Protein AF-A0A1Y3N084-F1 (afdb_monomer_lite)

Sequence (117 aa):
MISYDVHDNQFCVRKKVFGENKVPPIKQTSLLELMLSALADKTMIMLCIAACVSLAIGIYQDTTSDTDEPKVHWVEGCAILVAVLIVVLVGSINDYNKEKRFRKLNEKKEDRMVKVN

Secondary structure (DSSP, 8-state):
--HHHHHHHHHHHHHHHH----PPPPPPPPHHHHHHHHHTSHHHHHHHHHHHHHHHHHHHHHHH--SS----HHHHHHHHHHHHHHHHHHHHHHHHHHHHHHHHHHHHHH-------

pLDDT: mean 79.95, std 10.46, range [41.53, 93.62]

Radius of gyration: 28.49 Å; chains: 1; bounding box: 62×25×83 Å

Structure (mmCIF, N/CA/C/O backbone):
data_AF-A0A1Y3N084-F1
#
_entry.id   AF-A0A1Y3N084-F1
#
loop_
_atom_site.group_PDB
_atom_site.id
_atom_site.type_symbol
_atom_site.label_atom_id
_atom_site.label_alt_id
_atom_site.label_comp_id
_atom_site.label_asym_id
_atom_site.label_entity_id
_atom_site.label_seq_id
_atom_site.pdbx_PDB_ins_code
_atom_site.Cartn_x
_atom_site.Cartn_y
_atom_site.Cartn_z
_atom_site.occupancy
_atom_site.B_iso_or_equiv
_atom_site.auth_seq_id
_atom_site.auth_comp_id
_atom_site.auth_asym_id
_atom_site.auth_atom_id
_atom_site.pdbx_PDB_model_num
ATOM 1 N N . MET A 1 1 ? -44.312 2.506 48.159 1.00 53.66 1 MET A N 1
ATOM 2 C CA . MET A 1 1 ? -44.137 2.644 46.695 1.00 53.66 1 MET A CA 1
ATOM 3 C C . MET A 1 1 ? -43.548 4.000 46.264 1.00 53.66 1 MET A C 1
ATOM 5 O O . MET A 1 1 ? -43.284 4.157 45.087 1.00 53.66 1 MET A O 1
ATOM 9 N N . ILE A 1 2 ? -43.283 4.951 47.179 1.00 56.97 2 ILE A N 1
ATOM 10 C CA . ILE A 1 2 ? -42.843 6.327 46.839 1.00 56.97 2 ILE A CA 1
ATOM 11 C C . ILE A 1 2 ? -41.309 6.521 46.947 1.00 56.97 2 ILE A C 1
ATOM 13 O O . ILE A 1 2 ? -40.751 7.407 46.315 1.00 56.97 2 ILE A O 1
ATOM 17 N N . SER A 1 3 ? -40.587 5.666 47.682 1.00 58.44 3 SER A N 1
ATOM 18 C CA . SER A 1 3 ? -39.142 5.856 47.928 1.00 58.44 3 SER A CA 1
ATOM 19 C C . SER A 1 3 ? -38.201 5.386 46.807 1.00 58.44 3 SER A C 1
ATOM 21 O O . SER A 1 3 ? -37.038 5.775 46.815 1.00 58.44 3 SER A O 1
ATOM 23 N N . TYR A 1 4 ? -38.663 4.567 45.852 1.00 57.06 4 TYR A N 1
ATOM 24 C CA . TYR A 1 4 ? -37.810 4.085 44.748 1.00 57.06 4 TYR A CA 1
ATOM 25 C C . TYR A 1 4 ? -37.527 5.177 43.700 1.00 57.06 4 TYR A C 1
ATOM 27 O O . TYR A 1 4 ? -36.445 5.204 43.123 1.00 57.06 4 TYR A O 1
ATOM 35 N N . ASP A 1 5 ? -38.462 6.110 43.505 1.00 60.78 5 ASP A N 1
ATOM 36 C CA . ASP A 1 5 ? -38.376 7.149 42.469 1.00 60.78 5 ASP A CA 1
ATOM 37 C C . ASP A 1 5 ? -37.317 8.223 42.792 1.00 60.78 5 ASP A C 1
ATOM 39 O O . ASP A 1 5 ? -36.555 8.649 41.927 1.00 60.78 5 ASP A O 1
ATOM 43 N N . VAL A 1 6 ? -37.184 8.599 44.071 1.00 63.41 6 VAL A N 1
ATOM 44 C CA . VAL A 1 6 ? -36.278 9.678 44.512 1.00 63.41 6 VAL A CA 1
ATOM 45 C C . VAL A 1 6 ? -34.802 9.331 44.284 1.00 63.41 6 VAL A C 1
ATOM 47 O O . VAL A 1 6 ? -34.020 10.188 43.864 1.00 63.41 6 VAL A O 1
ATOM 50 N N . HIS A 1 7 ? -34.407 8.081 44.540 1.00 63.41 7 HIS A N 1
ATOM 51 C CA . HIS A 1 7 ? -33.018 7.655 44.367 1.00 63.41 7 HIS A CA 1
ATOM 52 C C . HIS A 1 7 ? -32.621 7.580 42.893 1.00 63.41 7 HIS A C 1
ATOM 54 O O . HIS A 1 7 ? -31.545 8.062 42.533 1.00 63.41 7 HIS A O 1
ATOM 60 N N . ASP A 1 8 ? -33.497 7.053 42.038 1.00 67.00 8 ASP A N 1
ATOM 61 C CA . ASP A 1 8 ? -33.241 6.943 40.600 1.00 67.00 8 ASP A CA 1
ATOM 62 C C . ASP A 1 8 ? -33.093 8.332 39.960 1.00 67.00 8 ASP A C 1
ATOM 64 O O . ASP A 1 8 ? -32.181 8.587 39.166 1.00 67.00 8 ASP A O 1
ATOM 68 N N . ASN A 1 9 ? -33.900 9.289 40.428 1.00 74.19 9 ASN A N 1
ATOM 69 C CA . ASN A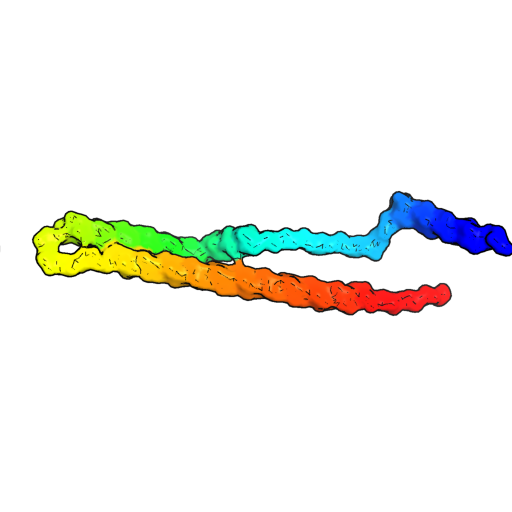 1 9 ? -33.828 10.680 40.002 1.00 74.19 9 ASN A CA 1
ATOM 70 C C . ASN A 1 9 ? -32.497 11.344 40.419 1.00 74.19 9 ASN A C 1
ATOM 72 O O . ASN A 1 9 ? -31.875 12.054 39.627 1.00 74.19 9 ASN A O 1
ATOM 76 N N . GLN A 1 10 ? -31.980 11.058 41.622 1.00 78.38 10 GLN A N 1
ATOM 77 C CA . GLN A 1 10 ? -30.694 11.594 42.092 1.00 78.38 10 GLN A CA 1
ATOM 78 C C . GLN A 1 10 ? -29.496 11.062 41.287 1.00 78.38 10 GLN A C 1
ATOM 80 O O . GLN A 1 10 ? -28.562 11.819 40.990 1.00 78.38 10 GLN A O 1
ATOM 85 N N . PHE A 1 11 ? -29.512 9.783 40.903 1.00 77.56 11 PHE A N 1
ATOM 86 C CA . PHE A 1 11 ? -28.489 9.217 40.021 1.00 77.56 11 PHE A CA 1
ATOM 87 C C . PHE A 1 11 ? -28.566 9.818 38.617 1.00 77.56 11 PHE A C 1
ATOM 89 O O . PHE A 1 11 ? -27.531 10.212 38.073 1.00 77.56 11 PHE A O 1
ATOM 96 N N . CYS A 1 12 ? -29.772 9.974 38.064 1.00 80.56 12 CYS A N 1
ATOM 97 C CA . CYS A 1 12 ? -29.988 10.616 36.768 1.00 80.56 12 CYS A CA 1
ATOM 98 C C . CYS A 1 12 ? -29.455 12.055 36.738 1.00 80.56 12 CYS A C 1
ATOM 100 O O . CYS A 1 12 ? -28.737 12.427 35.807 1.00 80.56 12 CYS A O 1
ATOM 102 N N . VAL A 1 13 ? -29.733 12.850 37.776 1.00 83.44 13 VAL A N 1
ATOM 103 C CA . VAL A 1 13 ? -29.250 14.237 37.886 1.00 83.44 13 VAL A CA 1
ATOM 104 C C . VAL A 1 13 ? -27.723 14.289 37.935 1.00 83.44 13 VAL A C 1
ATOM 106 O O . VAL A 1 13 ? -27.112 15.048 37.184 1.00 83.44 13 VAL A O 1
ATOM 109 N N . ARG A 1 14 ? -27.078 13.441 38.747 1.00 82.12 14 ARG A N 1
ATOM 110 C CA . ARG A 1 14 ? -25.605 13.384 38.826 1.00 82.12 14 ARG A CA 1
ATOM 111 C C . ARG A 1 14 ? -24.981 12.985 37.494 1.00 82.12 14 ARG A C 1
ATOM 113 O O . ARG A 1 14 ? -24.014 13.602 37.065 1.00 82.12 14 ARG A O 1
ATOM 120 N N . LYS A 1 15 ? -25.562 12.001 36.814 1.00 83.00 15 LYS A N 1
ATOM 121 C CA . LYS A 1 15 ? -25.101 11.530 35.506 1.00 83.00 15 LYS A CA 1
ATOM 122 C C . LYS A 1 15 ? -25.231 12.606 34.424 1.00 83.00 15 LYS A C 1
ATOM 124 O O . LYS A 1 15 ? -24.389 12.689 33.539 1.00 83.00 15 LYS A O 1
ATOM 129 N N . LYS A 1 16 ? -26.247 13.469 34.525 1.00 82.19 16 LYS A N 1
ATOM 130 C CA . LYS A 1 16 ? -26.463 14.599 33.610 1.00 82.19 16 LYS A CA 1
ATOM 131 C C . LYS A 1 16 ? -25.490 15.761 33.847 1.00 82.19 16 LYS A C 1
ATOM 133 O O . LYS A 1 16 ? -25.110 16.421 32.889 1.00 82.19 16 LYS A O 1
ATOM 138 N N . VAL A 1 17 ? -25.088 16.001 35.098 1.00 84.31 17 VAL A N 1
ATOM 139 C CA . VAL A 1 17 ? -24.164 17.088 35.481 1.00 84.31 17 VAL A CA 1
ATOM 140 C C . VAL A 1 17 ? -22.697 16.695 35.290 1.00 84.31 17 VAL A C 1
ATOM 142 O O . VAL A 1 17 ? -21.911 17.498 34.799 1.00 84.31 17 VAL A O 1
ATOM 145 N N . PHE A 1 18 ? -22.324 15.469 35.666 1.00 85.81 18 PHE A N 1
ATOM 146 C CA . PHE A 1 18 ? -20.931 15.002 35.667 1.00 85.81 18 PHE A CA 1
ATOM 147 C C . PHE A 1 18 ? -20.585 14.082 34.488 1.00 85.81 18 PHE A C 1
ATOM 149 O O . PHE A 1 18 ? -19.414 13.773 34.280 1.00 85.81 18 PHE A O 1
ATOM 156 N N . GLY A 1 19 ? -21.582 13.652 33.712 1.00 82.56 19 GLY A N 1
ATOM 157 C CA . GLY A 1 19 ? -21.406 12.678 32.638 1.00 82.56 19 GLY A CA 1
ATOM 158 C C . GLY A 1 19 ? -21.322 11.231 33.136 1.00 82.56 19 GLY A C 1
ATOM 159 O O . GLY A 1 19 ? -21.345 10.940 34.335 1.00 82.56 19 GLY A O 1
ATOM 160 N N . GLU A 1 20 ? -21.255 10.290 32.191 1.00 79.25 20 GLU A N 1
ATOM 161 C CA . GLU A 1 20 ? -20.965 8.888 32.501 1.00 79.25 20 GLU A CA 1
ATOM 162 C C . GLU A 1 20 ? -19.457 8.697 32.693 1.00 79.25 20 GLU A C 1
ATOM 164 O O . GLU A 1 20 ? -18.668 9.188 31.889 1.00 79.25 20 GLU A O 1
ATOM 169 N N . ASN A 1 21 ? -19.045 7.914 33.694 1.00 80.12 21 ASN A N 1
ATOM 170 C CA . ASN A 1 21 ? -17.652 7.479 33.831 1.00 80.12 21 ASN A CA 1
ATOM 171 C C . ASN A 1 21 ? -17.338 6.352 32.830 1.00 80.12 21 ASN A C 1
ATOM 173 O O . ASN A 1 21 ? -17.138 5.201 33.216 1.00 80.12 21 ASN A O 1
ATOM 177 N N . LYS A 1 22 ? -17.373 6.674 3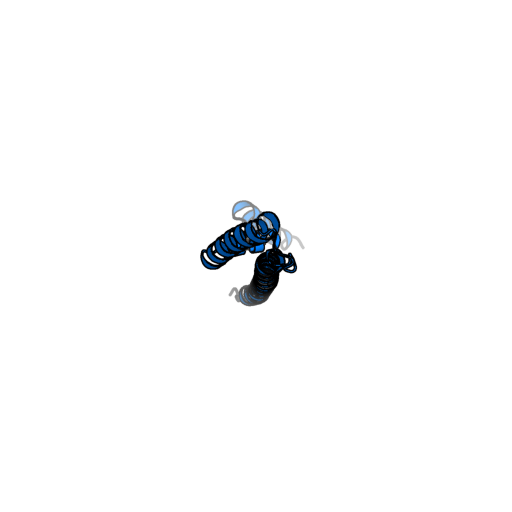1.536 1.00 74.44 22 LYS A N 1
ATOM 178 C CA . LYS A 1 22 ? -16.950 5.790 30.450 1.00 74.44 22 LYS A CA 1
ATOM 179 C C . LYS A 1 22 ? -15.783 6.427 29.722 1.00 74.44 22 LYS A C 1
ATOM 181 O O . LYS A 1 22 ? -15.847 7.592 29.335 1.00 74.44 22 LYS A O 1
ATOM 186 N N . VAL A 1 23 ? -14.729 5.644 29.525 1.00 72.38 23 VAL A N 1
ATOM 187 C CA . VAL A 1 23 ? -13.599 6.056 28.696 1.00 72.38 23 VAL A CA 1
ATOM 188 C C . VAL A 1 23 ? -14.117 6.212 27.259 1.00 72.38 23 VAL A C 1
ATOM 190 O O . VAL A 1 23 ? -14.842 5.334 26.780 1.00 72.38 23 VAL A O 1
ATOM 193 N N . PRO A 1 24 ? -13.828 7.332 26.574 1.00 69.75 24 PRO A N 1
ATOM 194 C CA . PRO A 1 24 ? -14.292 7.533 25.210 1.00 69.75 24 PRO A CA 1
ATOM 195 C C . PRO A 1 24 ? -13.742 6.425 24.297 1.00 69.75 24 PRO A C 1
ATOM 197 O O . PRO A 1 24 ? -12.563 6.076 24.403 1.00 69.75 24 PRO A O 1
ATOM 200 N N . PRO A 1 25 ? -14.564 5.866 23.391 1.00 66.50 25 PRO A N 1
ATOM 201 C CA . PRO A 1 25 ? -14.103 4.835 22.476 1.00 66.50 25 PRO A CA 1
ATOM 202 C C . PRO A 1 25 ? -13.047 5.408 21.527 1.00 66.50 25 PRO A C 1
ATOM 204 O O . PRO A 1 25 ? -13.171 6.527 21.027 1.00 66.50 25 PRO A O 1
ATOM 207 N N . ILE A 1 26 ? -12.012 4.615 21.256 1.00 68.00 26 ILE A N 1
ATOM 208 C CA . ILE A 1 26 ? -10.955 4.971 20.307 1.00 68.00 26 ILE A CA 1
ATOM 209 C C . ILE A 1 26 ? -11.601 5.142 18.921 1.00 68.00 26 ILE A C 1
ATOM 211 O O . ILE A 1 26 ? -12.335 4.259 18.464 1.00 68.00 26 ILE A O 1
ATOM 215 N N . LYS A 1 27 ? -11.362 6.286 18.264 1.00 69.31 27 LYS A N 1
ATOM 216 C CA . LYS A 1 27 ? -11.881 6.566 16.918 1.00 69.31 27 LYS A CA 1
ATOM 217 C C . LYS A 1 27 ? -11.361 5.500 15.953 1.00 69.31 27 LYS A C 1
ATOM 219 O O . LYS A 1 27 ? -10.164 5.243 15.915 1.00 69.31 27 LYS A O 1
ATOM 224 N N . GLN A 1 28 ? -12.265 4.889 15.191 1.00 64.50 28 GLN A N 1
ATOM 225 C CA . GLN A 1 28 ? -11.901 3.866 14.214 1.00 64.50 28 GLN A CA 1
ATOM 226 C C . GLN A 1 28 ? -11.085 4.512 13.098 1.00 64.50 28 GLN A C 1
ATOM 228 O O . GLN A 1 28 ? -11.596 5.406 12.417 1.00 64.50 28 GLN A O 1
ATOM 233 N N . THR A 1 29 ? -9.845 4.063 12.906 1.00 73.12 29 THR A N 1
ATOM 234 C CA . THR A 1 29 ? -9.115 4.409 11.686 1.00 73.12 29 THR A CA 1
ATOM 235 C C . THR A 1 29 ? -9.707 3.613 10.527 1.00 73.12 29 THR A C 1
ATOM 237 O O . THR A 1 29 ? -10.080 2.440 10.659 1.00 73.12 29 THR A O 1
ATOM 240 N N . SER A 1 30 ? -9.913 4.280 9.395 1.00 80.44 30 SER A N 1
ATOM 241 C CA . SER A 1 30 ? -10.446 3.607 8.211 1.00 80.44 30 SER A CA 1
ATOM 242 C C . SER A 1 30 ? -9.350 2.788 7.526 1.00 80.44 30 SER A C 1
ATOM 244 O O . SER A 1 30 ? -8.170 3.124 7.606 1.00 80.44 30 SER A O 1
ATOM 246 N N . LEU A 1 31 ? -9.726 1.733 6.795 1.00 78.56 31 LEU A N 1
ATOM 247 C CA . LEU A 1 31 ? -8.761 0.937 6.022 1.00 78.56 31 LEU A CA 1
ATOM 248 C C . LEU A 1 31 ? -7.935 1.790 5.050 1.00 78.56 31 LEU A C 1
ATOM 250 O O . LEU A 1 31 ? -6.743 1.551 4.889 1.00 78.56 31 LEU A O 1
ATOM 254 N N . LEU A 1 32 ? -8.554 2.801 4.438 1.00 78.94 32 LEU A N 1
ATOM 255 C CA . LEU A 1 32 ? -7.873 3.709 3.515 1.00 78.94 32 LEU A CA 1
ATOM 256 C C . LEU A 1 32 ? -6.853 4.597 4.232 1.00 78.94 32 LEU A C 1
ATOM 258 O O . LEU A 1 32 ? -5.764 4.816 3.717 1.00 78.94 32 LEU A O 1
ATOM 262 N N . GLU A 1 33 ? -7.180 5.074 5.430 1.00 83.25 33 GLU A N 1
ATOM 263 C CA . GLU A 1 33 ? -6.270 5.871 6.257 1.00 83.25 33 GLU A CA 1
ATOM 264 C C . GLU A 1 33 ? -5.057 5.046 6.711 1.00 83.25 33 GLU A C 1
ATOM 266 O O . GLU A 1 33 ? -3.925 5.518 6.624 1.00 83.25 33 GLU A O 1
ATOM 271 N N . LEU A 1 34 ? -5.273 3.779 7.084 1.00 82.31 34 LEU A N 1
ATOM 272 C CA . LEU A 1 34 ? -4.200 2.827 7.393 1.00 82.31 34 LEU A CA 1
ATOM 273 C C . LEU A 1 34 ? -3.312 2.546 6.171 1.00 82.31 34 LEU A C 1
ATOM 275 O O . LEU A 1 34 ? -2.089 2.525 6.294 1.00 82.31 34 LEU A O 1
ATOM 279 N N . MET A 1 35 ? -3.904 2.376 4.985 1.00 80.62 35 MET A N 1
ATOM 280 C CA . MET A 1 35 ? -3.155 2.207 3.734 1.00 80.62 35 MET A CA 1
ATOM 281 C C . MET A 1 35 ? -2.318 3.437 3.383 1.00 80.62 35 MET A C 1
ATOM 283 O O . MET A 1 35 ? -1.145 3.300 3.041 1.00 80.62 35 MET A O 1
ATOM 287 N N . LEU A 1 36 ? -2.891 4.637 3.495 1.00 80.62 36 LEU A N 1
ATOM 288 C CA . LEU A 1 36 ? -2.179 5.888 3.230 1.00 80.62 36 LEU A CA 1
ATOM 289 C C . LEU A 1 36 ? -1.040 6.112 4.227 1.00 80.62 36 LEU A C 1
ATOM 291 O O . LEU A 1 36 ? 0.051 6.518 3.831 1.00 80.62 36 LEU A O 1
ATOM 295 N N . SER A 1 37 ? -1.261 5.792 5.502 1.00 82.75 37 SER A N 1
ATOM 296 C CA . SER A 1 37 ? -0.211 5.849 6.517 1.00 82.75 37 SER A CA 1
ATOM 297 C C . SER A 1 37 ? 0.909 4.842 6.244 1.00 82.75 37 SER A C 1
ATOM 299 O O . SER A 1 37 ? 2.074 5.180 6.432 1.00 82.75 37 SER A O 1
ATOM 301 N N . ALA A 1 38 ? 0.584 3.627 5.792 1.00 81.50 38 ALA A N 1
ATOM 302 C CA . ALA A 1 38 ? 1.579 2.612 5.442 1.00 81.50 38 ALA A CA 1
ATOM 303 C C . ALA A 1 38 ? 2.413 3.021 4.217 1.00 81.50 38 ALA A C 1
ATOM 305 O O . ALA A 1 38 ? 3.616 2.775 4.172 1.00 81.50 38 ALA A O 1
ATOM 306 N N . LEU A 1 39 ? 1.797 3.698 3.244 1.00 78.62 39 LEU A N 1
ATOM 307 C CA . LEU A 1 39 ? 2.490 4.211 2.062 1.00 78.62 39 LEU A CA 1
ATOM 308 C C . LEU A 1 39 ? 3.474 5.349 2.395 1.00 78.62 39 LEU A C 1
ATOM 310 O O . LEU A 1 39 ? 4.461 5.531 1.686 1.00 78.62 39 LEU A O 1
ATOM 314 N N . ALA A 1 40 ? 3.229 6.097 3.475 1.00 81.00 40 ALA A N 1
ATOM 315 C CA . ALA A 1 40 ? 4.095 7.182 3.938 1.00 81.00 40 ALA A CA 1
ATOM 316 C C . ALA A 1 40 ? 5.343 6.705 4.712 1.00 81.00 40 ALA A C 1
ATOM 318 O O . ALA A 1 40 ? 6.162 7.532 5.123 1.00 81.00 40 ALA A O 1
ATOM 319 N N . ASP A 1 41 ? 5.515 5.395 4.919 1.00 87.88 41 ASP A N 1
ATOM 320 C CA . ASP A 1 41 ? 6.729 4.860 5.530 1.00 87.88 41 ASP A CA 1
ATOM 321 C C . ASP A 1 41 ? 7.939 5.031 4.594 1.00 87.88 41 ASP A C 1
ATOM 323 O O . ASP A 1 41 ? 7.855 4.853 3.377 1.00 87.88 41 ASP A O 1
ATOM 327 N N . LYS A 1 42 ? 9.107 5.340 5.168 1.00 86.25 42 LYS A N 1
ATOM 328 C CA . LYS A 1 42 ? 10.363 5.552 4.431 1.00 86.25 42 LYS A CA 1
ATOM 329 C C . LYS A 1 42 ? 10.734 4.349 3.566 1.00 86.25 42 LYS A C 1
ATOM 331 O O . LYS A 1 42 ? 11.339 4.524 2.511 1.00 86.25 42 LYS A O 1
ATOM 336 N N . THR A 1 43 ? 10.372 3.147 4.008 1.00 87.12 43 THR A N 1
ATOM 337 C CA . THR A 1 43 ? 10.591 1.904 3.262 1.00 87.12 43 THR A CA 1
ATOM 338 C C . THR A 1 43 ? 9.763 1.870 1.972 1.00 87.12 43 THR A C 1
ATOM 340 O O . THR A 1 43 ? 10.316 1.652 0.895 1.00 87.12 43 THR A O 1
ATOM 343 N N . MET A 1 44 ? 8.467 2.185 2.055 1.00 87.31 44 MET A N 1
ATOM 344 C CA . MET A 1 44 ? 7.562 2.263 0.904 1.00 87.31 44 MET A CA 1
ATOM 345 C C . MET A 1 44 ? 7.931 3.400 -0.043 1.00 87.31 44 MET A C 1
ATOM 347 O O . MET A 1 44 ? 7.956 3.206 -1.256 1.00 87.31 44 MET A O 1
ATOM 351 N N . ILE A 1 45 ? 8.308 4.560 0.495 1.00 89.12 45 ILE A N 1
ATOM 352 C CA . ILE A 1 45 ? 8.769 5.700 -0.307 1.00 89.12 45 ILE A CA 1
ATOM 353 C C . ILE A 1 45 ? 10.013 5.327 -1.126 1.00 89.12 45 ILE A C 1
ATOM 355 O O . ILE A 1 45 ? 10.077 5.643 -2.313 1.00 89.12 45 ILE A O 1
ATOM 359 N N . MET A 1 46 ? 10.982 4.620 -0.533 1.00 90.25 46 MET A N 1
ATOM 360 C CA . MET A 1 46 ? 12.184 4.170 -1.247 1.00 90.25 46 MET A CA 1
ATOM 361 C C . MET A 1 46 ? 11.841 3.230 -2.412 1.00 90.25 46 MET A C 1
ATOM 363 O O . MET A 1 46 ? 12.374 3.400 -3.508 1.00 90.25 46 MET A O 1
ATOM 367 N N . LEU A 1 47 ? 10.932 2.273 -2.200 1.00 89.69 47 LEU A N 1
ATOM 368 C CA . LEU A 1 47 ? 10.494 1.341 -3.244 1.00 89.69 47 LEU A CA 1
ATOM 369 C C . LEU A 1 47 ? 9.725 2.046 -4.364 1.00 89.69 47 LEU A C 1
ATOM 371 O O . LEU A 1 47 ? 9.934 1.732 -5.532 1.00 89.69 47 LEU A O 1
ATOM 375 N N . CYS A 1 48 ? 8.888 3.030 -4.032 1.00 88.44 48 CYS A N 1
ATOM 376 C CA . CYS A 1 48 ? 8.197 3.851 -5.025 1.00 88.44 48 CYS A CA 1
ATOM 377 C C . CYS A 1 48 ? 9.186 4.638 -5.895 1.00 88.44 48 CYS A C 1
ATOM 379 O O . CYS A 1 48 ? 9.030 4.673 -7.112 1.00 88.44 48 CYS A O 1
ATOM 381 N N . ILE A 1 49 ? 10.229 5.230 -5.300 1.00 92.56 49 ILE A N 1
ATOM 382 C CA . ILE A 1 49 ? 11.276 5.931 -6.060 1.00 92.56 49 ILE A CA 1
ATOM 383 C C . ILE A 1 49 ? 12.012 4.953 -6.983 1.00 92.56 49 ILE A C 1
ATOM 385 O O . ILE A 1 49 ? 12.189 5.254 -8.163 1.00 92.56 49 ILE A O 1
ATOM 389 N N . ALA A 1 50 ? 12.395 3.778 -6.475 1.00 91.50 50 ALA A N 1
ATOM 390 C CA . ALA A 1 50 ? 13.032 2.739 -7.281 1.00 91.50 50 ALA A CA 1
ATOM 391 C C . ALA A 1 50 ? 12.138 2.307 -8.455 1.00 91.50 50 ALA A C 1
ATOM 393 O O . ALA A 1 50 ? 12.602 2.283 -9.590 1.00 91.50 50 ALA A O 1
ATOM 394 N N . ALA A 1 51 ? 10.846 2.068 -8.209 1.00 91.69 51 ALA A N 1
ATOM 395 C CA . ALA A 1 51 ? 9.880 1.709 -9.243 1.00 91.69 51 ALA A CA 1
ATOM 396 C C . ALA A 1 51 ? 9.743 2.799 -10.316 1.00 91.69 51 ALA A C 1
ATOM 398 O O . ALA A 1 51 ? 9.751 2.486 -11.504 1.00 91.69 51 ALA A O 1
ATOM 399 N N . CYS A 1 52 ? 9.669 4.074 -9.921 1.00 92.00 52 CYS A N 1
ATOM 400 C CA . CYS A 1 52 ? 9.608 5.198 -10.857 1.00 92.00 52 CYS A CA 1
ATOM 401 C C . CYS A 1 52 ? 10.855 5.275 -11.748 1.00 92.00 52 CYS A C 1
ATOM 403 O O . CYS A 1 52 ? 10.729 5.455 -12.958 1.00 92.00 52 CYS A O 1
ATOM 405 N N . VAL A 1 53 ? 12.051 5.120 -11.169 1.00 93.62 53 VAL A N 1
ATOM 406 C CA . VAL A 1 53 ? 13.312 5.134 -11.926 1.00 93.62 53 VAL A CA 1
ATOM 407 C C . VAL A 1 53 ? 13.398 3.924 -12.859 1.00 93.62 53 VAL A C 1
ATOM 409 O O . VAL A 1 53 ? 13.688 4.099 -14.040 1.00 93.62 53 VAL A O 1
ATOM 412 N N . SER A 1 54 ? 13.086 2.719 -12.376 1.00 91.38 54 SER A N 1
ATOM 413 C CA . SER A 1 54 ? 13.074 1.496 -13.190 1.00 91.38 54 SER A CA 1
ATOM 414 C C . SER A 1 54 ? 12.079 1.580 -14.345 1.00 91.38 54 SER A C 1
ATOM 416 O O . SER A 1 54 ? 12.409 1.193 -15.461 1.00 91.38 54 SER A O 1
ATOM 418 N N . LEU A 1 55 ? 10.885 2.130 -14.113 1.00 90.75 55 LEU A N 1
ATOM 419 C CA . LEU A 1 55 ? 9.886 2.317 -15.162 1.00 90.75 55 LEU A CA 1
ATOM 420 C C . LEU A 1 55 ? 10.353 3.345 -16.202 1.00 90.75 55 LEU A C 1
ATOM 422 O O . LEU A 1 55 ? 10.223 3.104 -17.398 1.00 90.75 55 LEU A O 1
ATOM 426 N N . ALA A 1 56 ? 10.925 4.470 -15.761 1.00 91.81 56 ALA A N 1
ATOM 427 C CA . ALA A 1 56 ? 11.446 5.495 -16.662 1.00 91.81 56 ALA A CA 1
ATOM 428 C C . ALA A 1 56 ? 12.584 4.955 -17.540 1.00 91.81 56 ALA A C 1
ATOM 430 O O . ALA A 1 56 ? 12.590 5.193 -18.746 1.00 91.81 56 ALA A O 1
ATOM 431 N N . ILE A 1 57 ? 13.511 4.191 -16.953 1.00 90.56 57 ILE A N 1
ATOM 432 C CA . ILE A 1 57 ? 14.601 3.538 -17.687 1.00 90.56 57 ILE A CA 1
ATOM 433 C C . ILE A 1 57 ? 14.048 2.478 -18.647 1.00 90.56 57 ILE A C 1
ATOM 435 O O . ILE A 1 57 ? 14.444 2.470 -19.809 1.00 90.56 57 ILE A O 1
ATOM 439 N N . GLY A 1 58 ? 13.118 1.629 -18.199 1.00 87.81 58 GLY A N 1
ATOM 440 C CA . GLY A 1 58 ? 12.519 0.584 -19.034 1.00 87.81 58 GLY A CA 1
ATOM 441 C C . GLY A 1 58 ? 11.791 1.155 -20.250 1.00 87.81 58 GLY A C 1
ATOM 442 O O . GLY A 1 58 ? 12.043 0.734 -21.374 1.00 87.81 58 GLY A O 1
ATOM 443 N N . ILE A 1 59 ? 10.979 2.199 -20.054 1.00 88.06 59 ILE A N 1
ATOM 444 C CA . ILE A 1 59 ? 10.306 2.908 -21.154 1.00 88.06 59 ILE A CA 1
ATOM 445 C C . ILE A 1 59 ? 11.326 3.579 -22.084 1.00 88.06 59 ILE A C 1
ATOM 447 O O . ILE A 1 59 ? 11.158 3.549 -23.304 1.00 88.06 59 ILE A O 1
ATOM 451 N N . TYR A 1 60 ? 12.384 4.185 -21.536 1.00 89.62 60 TYR A 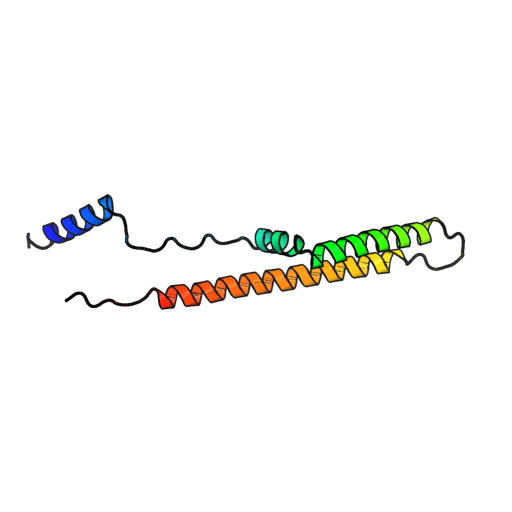N 1
ATOM 452 C CA . TYR A 1 60 ? 13.428 4.825 -22.338 1.00 89.62 60 TYR A CA 1
ATOM 453 C C . TYR A 1 60 ? 14.170 3.817 -23.226 1.00 89.62 60 TYR A C 1
ATOM 455 O O . TYR A 1 60 ? 14.394 4.102 -24.403 1.00 89.62 60 TYR A O 1
ATOM 463 N N . GLN A 1 61 ? 14.502 2.639 -22.691 1.00 85.50 61 GLN A N 1
ATOM 464 C CA . GLN A 1 61 ? 15.128 1.546 -23.440 1.00 85.50 61 GLN A CA 1
ATOM 465 C C . GLN A 1 61 ? 14.192 1.023 -24.535 1.00 85.50 61 GLN A C 1
ATOM 467 O O . GLN A 1 61 ? 14.589 0.968 -25.693 1.00 85.50 61 GLN A O 1
ATOM 472 N N . ASP A 1 62 ? 12.920 0.768 -24.218 1.00 84.19 62 ASP A N 1
ATOM 473 C CA . ASP A 1 62 ? 11.941 0.273 -25.197 1.00 84.19 62 ASP A CA 1
ATOM 474 C C . ASP A 1 62 ? 11.643 1.284 -26.331 1.00 84.19 62 ASP A C 1
ATOM 476 O O . ASP A 1 62 ? 11.250 0.903 -27.443 1.00 84.19 62 ASP A O 1
ATOM 480 N N . THR A 1 63 ? 11.819 2.584 -26.064 1.00 83.00 63 THR A N 1
ATOM 481 C CA . THR A 1 63 ? 11.575 3.668 -27.034 1.00 83.00 63 THR A CA 1
ATOM 482 C C . THR A 1 63 ? 12.804 3.991 -27.887 1.00 83.00 63 THR A C 1
ATOM 484 O O . THR A 1 63 ? 12.646 4.310 -29.061 1.00 83.00 63 THR A O 1
ATOM 487 N N . THR A 1 64 ? 14.010 3.937 -27.311 1.00 80.94 64 THR A N 1
ATOM 488 C CA . THR A 1 64 ? 15.252 4.413 -27.956 1.00 80.94 64 THR A CA 1
ATOM 489 C C . THR A 1 64 ? 16.034 3.294 -28.645 1.00 80.94 64 THR A C 1
ATOM 491 O O . THR A 1 64 ? 16.833 3.569 -29.537 1.00 80.94 64 THR A O 1
ATOM 494 N N . SER A 1 65 ? 15.829 2.037 -28.249 1.00 73.94 65 SER A N 1
ATOM 495 C CA . SER A 1 65 ? 16.485 0.899 -28.890 1.00 73.94 65 SER A CA 1
ATOM 496 C C . SER A 1 65 ? 15.795 0.559 -30.218 1.00 73.94 65 SER A C 1
ATOM 498 O O . SER A 1 65 ? 14.668 0.063 -30.237 1.00 73.94 65 SER A O 1
ATOM 500 N N . ASP A 1 66 ? 16.485 0.829 -31.331 1.00 68.75 66 ASP A N 1
ATOM 501 C CA . ASP A 1 66 ? 16.111 0.421 -32.702 1.00 68.75 66 ASP A CA 1
ATOM 502 C C . ASP A 1 66 ? 16.499 -1.040 -33.020 1.00 68.75 66 ASP A C 1
ATOM 504 O O . ASP A 1 66 ? 16.343 -1.519 -34.145 1.00 68.75 66 ASP A O 1
ATOM 508 N N . THR A 1 67 ? 17.047 -1.758 -32.043 1.00 70.81 67 THR A N 1
ATOM 509 C CA . THR A 1 67 ? 17.404 -3.172 -32.146 1.00 70.81 67 THR A CA 1
ATOM 510 C C . THR A 1 67 ? 16.153 -4.061 -32.076 1.00 70.81 67 THR A C 1
ATOM 512 O O . THR A 1 67 ? 15.181 -3.731 -31.401 1.00 70.81 67 THR A O 1
ATOM 515 N N . ASP A 1 68 ? 16.176 -5.209 -32.767 1.00 74.44 68 ASP A N 1
ATOM 516 C CA . ASP A 1 68 ? 15.086 -6.212 -32.849 1.00 74.44 68 ASP A CA 1
ATOM 517 C C . ASP A 1 68 ? 14.881 -6.990 -31.523 1.00 74.44 68 ASP A C 1
ATOM 519 O O . ASP A 1 68 ? 14.562 -8.179 -31.493 1.00 74.44 68 ASP A O 1
ATOM 523 N N . GLU A 1 69 ? 15.150 -6.331 -30.395 1.00 73.62 69 GLU A N 1
ATOM 524 C CA . GLU A 1 69 ? 15.012 -6.875 -29.049 1.00 73.62 69 GLU A CA 1
ATOM 525 C C . GLU A 1 69 ? 13.554 -6.743 -28.588 1.00 73.62 69 GLU A C 1
ATOM 527 O O . GLU A 1 69 ? 12.873 -5.757 -28.896 1.00 73.62 69 GLU A O 1
ATOM 532 N N . PRO A 1 70 ? 13.038 -7.712 -27.818 1.00 75.75 70 PRO A N 1
ATOM 533 C CA . PRO A 1 70 ? 11.689 -7.624 -27.284 1.00 75.75 70 PRO A CA 1
ATOM 534 C C . PRO A 1 70 ? 11.557 -6.444 -26.307 1.00 75.75 70 PRO A C 1
ATOM 536 O O . PRO A 1 70 ? 12.227 -6.394 -25.278 1.00 75.75 70 PRO A O 1
ATOM 539 N N . LYS A 1 71 ? 10.622 -5.533 -26.605 1.00 79.44 71 LYS A N 1
ATOM 540 C CA . LYS A 1 71 ? 10.308 -4.317 -25.830 1.00 79.44 71 LYS A CA 1
ATOM 541 C C . LYS A 1 71 ? 9.535 -4.604 -24.539 1.00 79.44 71 LYS A C 1
ATOM 543 O O . LYS A 1 71 ? 8.361 -4.247 -24.396 1.00 79.44 71 LYS A O 1
ATOM 548 N N . VAL A 1 72 ? 10.145 -5.371 -23.644 1.00 84.25 72 VAL A N 1
ATOM 549 C CA . VAL A 1 72 ? 9.524 -5.849 -22.399 1.00 84.25 72 VAL A CA 1
ATOM 550 C C . VAL A 1 72 ? 10.177 -5.262 -21.148 1.00 84.25 72 VAL A C 1
ATOM 552 O O . VAL A 1 72 ? 9.839 -5.673 -20.040 1.00 84.25 72 VAL A O 1
ATOM 555 N N . HIS A 1 73 ? 11.071 -4.280 -21.283 1.00 83.88 73 HIS A N 1
ATOM 556 C CA . HIS A 1 73 ? 11.814 -3.727 -20.149 1.00 83.88 73 HIS A CA 1
ATOM 557 C C . HIS A 1 73 ? 10.919 -2.939 -19.182 1.00 83.88 73 HIS A C 1
ATOM 559 O O . HIS A 1 73 ? 11.138 -2.962 -17.970 1.00 83.88 73 HIS A O 1
ATOM 565 N N . TRP A 1 74 ? 9.837 -2.319 -19.666 1.00 86.75 74 TRP A N 1
ATOM 566 C CA . TRP A 1 74 ? 8.827 -1.696 -18.799 1.00 86.75 74 TRP A CA 1
ATOM 567 C C . TRP A 1 74 ? 8.155 -2.682 -17.818 1.00 86.75 74 TRP A C 1
ATOM 569 O O . TRP A 1 74 ? 7.698 -2.270 -16.746 1.00 86.75 74 TRP A O 1
ATOM 579 N N . VAL A 1 75 ? 8.115 -3.983 -18.145 1.00 89.44 75 VAL A N 1
ATOM 580 C CA . VAL A 1 75 ? 7.469 -5.022 -17.321 1.00 89.44 75 VAL A CA 1
ATOM 581 C C . VAL A 1 75 ? 8.198 -5.207 -15.991 1.00 89.44 75 VAL A C 1
ATOM 583 O O . VAL A 1 75 ? 7.552 -5.452 -14.973 1.00 89.44 75 VAL A O 1
ATOM 586 N N . GLU A 1 76 ? 9.519 -5.028 -15.965 1.00 86.19 76 GLU A N 1
ATOM 587 C CA . GLU A 1 76 ? 10.314 -5.097 -14.736 1.00 86.19 76 GLU A CA 1
ATOM 588 C C . GLU A 1 76 ? 9.913 -3.983 -13.753 1.00 86.19 76 GLU A C 1
ATOM 590 O O . GLU A 1 76 ? 9.640 -4.250 -12.581 1.00 86.19 76 GLU A O 1
ATOM 595 N N . GLY A 1 77 ? 9.754 -2.749 -14.246 1.00 85.25 77 GLY A N 1
ATOM 596 C CA . GLY A 1 77 ? 9.228 -1.631 -13.454 1.00 85.25 77 GLY A CA 1
ATOM 597 C C . GLY A 1 77 ? 7.794 -1.877 -12.968 1.00 85.25 77 GLY A C 1
ATOM 598 O O . GLY A 1 77 ? 7.468 -1.609 -11.809 1.00 85.25 77 GLY A O 1
ATOM 599 N N . CYS A 1 78 ? 6.941 -2.463 -13.814 1.00 89.06 78 CYS A N 1
ATOM 600 C CA . CYS A 1 78 ? 5.585 -2.856 -13.428 1.00 89.06 78 CYS A CA 1
ATOM 601 C C . CYS A 1 78 ? 5.550 -3.960 -12.360 1.00 89.06 78 CYS A C 1
ATOM 603 O O . CYS A 1 78 ? 4.701 -3.905 -11.468 1.00 89.06 78 CYS A O 1
ATOM 605 N N . ALA A 1 79 ? 6.466 -4.931 -12.393 1.00 92.00 79 ALA A N 1
ATOM 606 C CA . ALA A 1 79 ? 6.541 -5.993 -11.390 1.00 92.00 79 ALA A CA 1
ATOM 607 C C . ALA A 1 79 ? 6.806 -5.429 -9.983 1.00 92.00 79 ALA A C 1
ATOM 609 O O . ALA A 1 79 ? 6.187 -5.866 -9.010 1.00 92.00 79 ALA A O 1
ATOM 610 N N . ILE A 1 80 ? 7.659 -4.405 -9.882 1.00 90.69 80 ILE A N 1
ATOM 611 C CA . ILE A 1 80 ? 7.956 -3.723 -8.615 1.00 90.69 80 ILE A CA 1
ATOM 612 C C . ILE A 1 80 ? 6.708 -3.002 -8.081 1.00 90.69 80 ILE A C 1
ATOM 614 O O . ILE A 1 80 ? 6.403 -3.108 -6.893 1.00 90.69 80 ILE A O 1
ATOM 618 N N . LEU A 1 81 ? 5.935 -2.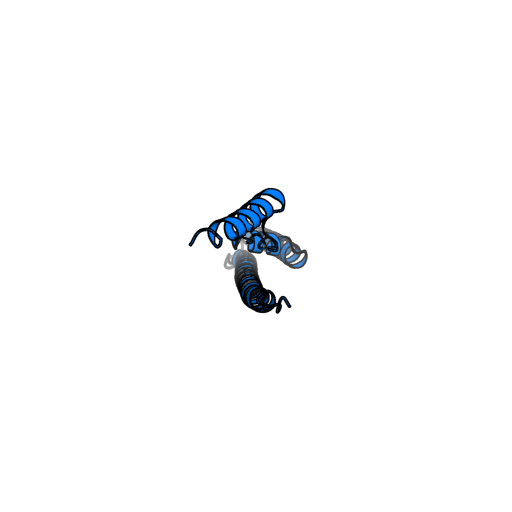328 -8.942 1.00 89.44 81 LEU A N 1
ATOM 619 C CA . LEU A 1 81 ? 4.685 -1.667 -8.537 1.00 89.44 81 LEU A CA 1
ATOM 620 C C . LEU A 1 81 ? 3.656 -2.662 -7.985 1.00 89.44 81 LEU A C 1
ATOM 622 O O . LEU A 1 81 ? 3.031 -2.406 -6.953 1.00 89.44 81 LEU A O 1
ATOM 626 N N . VAL A 1 82 ? 3.503 -3.813 -8.643 1.00 92.31 82 VAL A N 1
ATOM 627 C CA . VAL A 1 82 ? 2.601 -4.879 -8.183 1.00 92.31 82 VAL A CA 1
ATOM 628 C C . VAL A 1 82 ? 3.056 -5.425 -6.830 1.00 92.31 82 VAL A C 1
ATOM 630 O O . VAL A 1 82 ? 2.228 -5.608 -5.937 1.00 92.31 82 VAL A O 1
ATOM 633 N N . ALA A 1 83 ? 4.361 -5.632 -6.640 1.00 91.56 83 ALA A N 1
ATOM 634 C CA . ALA A 1 83 ? 4.908 -6.080 -5.364 1.00 91.56 83 ALA A CA 1
ATOM 635 C C . ALA A 1 83 ? 4.603 -5.086 -4.228 1.00 91.56 83 ALA A C 1
ATOM 637 O O . ALA A 1 83 ? 4.098 -5.495 -3.182 1.00 91.56 83 ALA A O 1
ATOM 638 N N . VAL A 1 84 ? 4.824 -3.783 -4.443 1.00 89.50 84 VAL A N 1
ATOM 639 C CA . VAL A 1 84 ? 4.497 -2.730 -3.461 1.00 89.50 84 VAL A CA 1
ATOM 640 C C . VAL A 1 84 ? 3.010 -2.755 -3.107 1.00 89.50 84 VAL A C 1
ATOM 642 O O . VAL A 1 84 ? 2.657 -2.738 -1.928 1.00 89.50 84 VAL A O 1
ATOM 645 N N . LEU A 1 85 ? 2.133 -2.867 -4.109 1.00 89.19 85 LEU A N 1
ATOM 646 C CA . LEU A 1 85 ? 0.686 -2.919 -3.902 1.00 89.19 85 LEU A CA 1
ATOM 647 C C . LEU A 1 85 ? 0.274 -4.112 -3.029 1.00 89.19 85 LEU A C 1
ATOM 649 O O . LEU A 1 85 ? -0.517 -3.947 -2.099 1.00 89.19 85 LEU A O 1
ATOM 653 N N . ILE A 1 86 ? 0.841 -5.296 -3.273 1.00 92.81 86 ILE A N 1
ATOM 654 C CA . ILE A 1 86 ? 0.581 -6.488 -2.454 1.00 92.81 86 ILE A CA 1
ATOM 655 C C . ILE A 1 86 ? 1.040 -6.265 -1.010 1.00 92.81 86 ILE A C 1
ATOM 657 O O . ILE A 1 86 ? 0.288 -6.562 -0.080 1.00 92.81 86 ILE A O 1
ATOM 661 N N . VAL A 1 87 ? 2.247 -5.730 -0.803 1.00 90.06 87 VAL A N 1
ATOM 662 C CA . VAL A 1 87 ? 2.788 -5.512 0.548 1.00 90.06 87 VAL A CA 1
ATOM 663 C C . VAL A 1 87 ? 1.943 -4.498 1.322 1.00 90.06 87 VAL A C 1
ATOM 665 O O . VAL A 1 87 ? 1.638 -4.750 2.487 1.00 90.06 87 VAL A O 1
ATOM 668 N N . VAL A 1 88 ? 1.501 -3.403 0.694 1.00 88.38 88 VAL A N 1
ATOM 669 C CA . VAL A 1 88 ? 0.609 -2.420 1.336 1.00 88.38 88 VAL A CA 1
ATOM 670 C C . VAL A 1 88 ? -0.730 -3.059 1.697 1.00 88.38 88 VAL A C 1
ATOM 672 O O . VAL A 1 88 ? -1.177 -2.920 2.831 1.00 88.38 88 VAL A O 1
ATOM 675 N N . LEU A 1 89 ? -1.352 -3.812 0.783 1.00 88.94 89 LEU A N 1
ATOM 676 C CA . LEU A 1 89 ? -2.622 -4.487 1.066 1.00 88.94 89 LEU A CA 1
ATOM 677 C C . LEU A 1 89 ? -2.499 -5.459 2.243 1.00 88.94 89 LEU A C 1
ATOM 679 O O . LEU A 1 89 ? -3.296 -5.396 3.178 1.00 88.94 89 LEU A O 1
ATOM 683 N N . VAL A 1 90 ? -1.494 -6.338 2.231 1.00 90.62 90 VAL A N 1
ATOM 684 C CA . VAL A 1 90 ? -1.273 -7.305 3.316 1.00 90.62 90 VAL A CA 1
ATOM 685 C C . VAL A 1 90 ? -0.938 -6.589 4.626 1.00 90.62 90 VAL A C 1
ATOM 687 O O . VAL A 1 90 ? -1.475 -6.961 5.671 1.00 90.62 90 VAL A O 1
ATOM 690 N N . GLY A 1 91 ? -0.102 -5.549 4.577 1.00 88.06 91 GLY A N 1
ATOM 691 C CA . GLY A 1 91 ? 0.262 -4.727 5.731 1.00 88.06 91 GLY A CA 1
ATOM 692 C C . GLY A 1 91 ? -0.959 -4.076 6.375 1.00 88.06 91 GLY A C 1
ATOM 693 O O . GLY A 1 91 ? -1.234 -4.304 7.551 1.00 88.06 91 GLY A O 1
ATOM 694 N N . SER A 1 92 ? -1.763 -3.359 5.592 1.00 86.06 92 SER A N 1
ATOM 695 C CA . SER A 1 92 ? -2.946 -2.656 6.095 1.00 86.06 92 SER A CA 1
ATOM 696 C C . SER A 1 92 ? -4.057 -3.599 6.552 1.00 86.06 92 SER A C 1
ATOM 698 O O . SER A 1 92 ? -4.718 -3.322 7.553 1.00 86.06 92 SER A O 1
ATOM 700 N N . ILE A 1 93 ? -4.254 -4.740 5.879 1.00 88.88 93 ILE A N 1
ATOM 701 C CA . ILE A 1 93 ? -5.190 -5.776 6.341 1.00 88.88 93 ILE A CA 1
ATOM 702 C C . ILE A 1 93 ? -4.729 -6.342 7.689 1.00 88.88 93 ILE A C 1
ATOM 704 O O . ILE A 1 93 ? -5.546 -6.523 8.598 1.00 88.88 93 ILE A O 1
ATOM 708 N N . ASN A 1 94 ? -3.433 -6.618 7.842 1.00 88.94 94 ASN A N 1
ATOM 709 C CA . ASN A 1 94 ? -2.877 -7.112 9.097 1.00 88.94 94 ASN A CA 1
ATOM 710 C C . ASN A 1 94 ? -3.019 -6.088 10.224 1.00 88.94 94 ASN A C 1
ATOM 712 O O . ASN A 1 94 ? -3.462 -6.457 11.316 1.00 88.94 94 ASN A O 1
ATOM 716 N N . ASP A 1 95 ? -2.720 -4.821 9.956 1.00 87.12 95 ASP A N 1
ATOM 717 C CA . ASP A 1 95 ? -2.846 -3.743 10.934 1.00 87.12 95 ASP A CA 1
ATOM 718 C C . ASP A 1 95 ? -4.301 -3.534 11.359 1.00 87.12 95 ASP A C 1
ATOM 720 O O . ASP A 1 95 ? -4.594 -3.508 12.557 1.00 87.12 95 ASP A O 1
ATOM 724 N N . TYR A 1 96 ? -5.244 -3.541 10.416 1.00 85.88 96 TYR A N 1
ATOM 725 C CA . TYR A 1 96 ? -6.673 -3.466 10.724 1.00 85.88 96 TYR A CA 1
ATOM 726 C C . TYR A 1 96 ? -7.158 -4.645 11.575 1.00 85.88 96 TYR A C 1
ATOM 728 O O . TYR A 1 96 ? -7.894 -4.486 12.557 1.00 85.88 96 TYR A O 1
ATOM 736 N N . ASN A 1 97 ? -6.719 -5.859 11.232 1.00 86.12 97 ASN A N 1
ATOM 737 C CA . ASN A 1 97 ? -7.032 -7.055 12.008 1.00 86.12 97 ASN A CA 1
ATOM 738 C C . ASN A 1 97 ? -6.444 -6.979 13.422 1.00 86.12 97 ASN A C 1
ATOM 740 O O . ASN A 1 97 ? -7.090 -7.418 14.380 1.00 86.12 97 ASN A O 1
ATOM 744 N N . LYS A 1 98 ? -5.242 -6.416 13.573 1.00 83.69 98 LYS A N 1
ATOM 745 C CA . LYS A 1 98 ? -4.578 -6.208 14.862 1.00 83.69 98 LYS A CA 1
ATOM 746 C C . LYS A 1 98 ? -5.337 -5.188 15.708 1.00 83.69 98 LYS A C 1
ATOM 748 O O . LYS A 1 98 ? -5.657 -5.500 16.854 1.00 83.69 98 LYS A O 1
ATOM 753 N N . GLU A 1 99 ? -5.721 -4.045 15.147 1.00 84.00 99 GLU A N 1
ATOM 754 C CA . GLU A 1 99 ? -6.516 -3.018 15.836 1.00 84.00 99 GLU A CA 1
ATOM 755 C C . GLU A 1 99 ? -7.867 -3.577 16.314 1.00 84.00 99 GLU A C 1
ATOM 757 O O . GLU A 1 99 ? -8.250 -3.422 17.478 1.00 84.00 99 GLU A O 1
ATOM 762 N N . LYS A 1 100 ? -8.562 -4.341 15.460 1.00 82.94 100 LYS A N 1
ATOM 763 C CA . LYS A 1 100 ? -9.824 -5.012 15.815 1.00 82.94 100 LYS A CA 1
ATOM 764 C C . LYS A 1 100 ? -9.659 -6.012 16.962 1.00 82.94 100 LYS A C 1
ATOM 766 O O . LYS A 1 100 ? -10.533 -6.107 17.827 1.00 82.94 100 LYS A O 1
ATOM 771 N N . ARG A 1 101 ? -8.549 -6.757 16.992 1.00 81.94 101 ARG A N 1
ATOM 772 C CA . ARG A 1 101 ? -8.232 -7.705 18.075 1.00 81.94 101 ARG A CA 1
ATOM 773 C C . ARG A 1 101 ? -7.896 -6.987 19.379 1.00 81.94 101 ARG A C 1
ATOM 775 O O . ARG A 1 101 ? -8.393 -7.408 20.422 1.00 81.94 101 ARG A O 1
ATOM 782 N N . PHE A 1 102 ? -7.116 -5.907 19.325 1.00 80.19 102 PHE A N 1
ATOM 783 C CA . PHE A 1 102 ? -6.801 -5.086 20.497 1.00 80.19 102 PHE A CA 1
ATOM 784 C C . PHE A 1 102 ? -8.057 -4.498 21.128 1.00 80.19 102 PHE A C 1
ATOM 786 O O . PHE A 1 102 ? -8.220 -4.590 22.342 1.00 80.19 102 PHE A O 1
ATOM 793 N N . ARG A 1 103 ? -8.988 -3.995 20.312 1.00 79.62 103 ARG A N 1
ATOM 794 C CA . ARG A 1 103 ? -10.273 -3.483 20.797 1.00 79.62 103 ARG A CA 1
ATOM 795 C C . ARG A 1 103 ? -11.077 -4.544 21.544 1.00 79.62 103 ARG A C 1
ATOM 797 O O . ARG A 1 103 ? -11.472 -4.312 22.679 1.00 79.62 103 ARG A O 1
ATOM 804 N N . LYS A 1 104 ? -11.232 -5.738 20.960 1.00 80.06 104 LYS A N 1
ATOM 805 C CA . LYS A 1 104 ? -11.947 -6.853 21.607 1.00 80.06 104 LYS A CA 1
ATOM 806 C C . LYS A 1 104 ? -11.301 -7.271 22.935 1.00 80.06 104 LYS A C 1
ATOM 808 O O . LYS A 1 104 ? -11.982 -7.767 23.830 1.00 80.06 104 LYS A O 1
ATOM 813 N N . LEU A 1 105 ? -9.984 -7.111 23.057 1.00 81.69 105 LEU A N 1
ATOM 814 C CA . LEU A 1 105 ? -9.260 -7.356 24.301 1.00 81.69 105 LEU A CA 1
ATOM 815 C C . LEU A 1 105 ? -9.470 -6.232 25.323 1.00 81.69 105 LEU A C 1
ATOM 817 O O . LEU A 1 105 ? -9.585 -6.525 26.509 1.00 81.69 105 LEU A O 1
ATOM 821 N N . ASN A 1 106 ? -9.517 -4.974 24.879 1.00 76.25 106 ASN A N 1
ATOM 822 C CA . ASN A 1 106 ? -9.694 -3.821 25.758 1.00 76.25 106 ASN A CA 1
ATOM 823 C C . ASN A 1 106 ? -11.115 -3.749 26.328 1.00 76.25 106 ASN A C 1
ATOM 825 O O . ASN A 1 106 ? -11.264 -3.583 27.533 1.00 76.25 106 ASN A O 1
ATOM 829 N N . GLU A 1 107 ? -12.133 -4.016 25.503 1.00 76.81 107 GLU A N 1
ATOM 830 C CA . GLU A 1 107 ? -13.538 -4.113 25.933 1.00 76.81 107 GLU A CA 1
ATOM 831 C C . GLU A 1 107 ? -13.707 -5.129 27.076 1.00 76.81 107 GLU A C 1
ATOM 833 O O . GLU A 1 107 ? -14.352 -4.852 28.078 1.00 76.81 107 GLU A O 1
ATOM 838 N N . LYS A 1 108 ? -13.039 -6.288 26.987 1.00 69.69 108 LYS A N 1
ATOM 839 C CA . LYS A 1 108 ? -13.062 -7.303 28.054 1.00 69.69 108 LYS A CA 1
ATOM 840 C C . LYS A 1 108 ? -12.268 -6.918 29.302 1.00 69.69 108 LYS A C 1
ATOM 842 O O . LYS A 1 108 ? -12.530 -7.455 30.373 1.00 69.69 108 LYS A O 1
ATOM 847 N N . LYS A 1 109 ? -11.249 -6.065 29.169 1.00 64.75 109 LYS A N 1
ATOM 848 C CA . LYS A 1 109 ? -10.436 -5.598 30.302 1.00 64.75 109 LYS A CA 1
ATOM 849 C C . LYS A 1 109 ? -11.132 -4.492 31.094 1.00 64.75 109 LYS A C 1
ATOM 851 O O . LYS A 1 109 ? -10.886 -4.390 32.295 1.00 64.75 109 LYS A O 1
ATOM 856 N N . GLU A 1 110 ? -11.958 -3.681 30.438 1.00 64.00 110 GLU A N 1
ATOM 857 C CA . GLU A 1 110 ? -12.717 -2.594 31.069 1.00 64.00 110 GLU A CA 1
ATOM 858 C C . GLU A 1 110 ? -13.944 -3.087 31.853 1.00 64.00 110 GLU A C 1
ATOM 860 O O . GLU A 1 110 ? -14.378 -2.397 32.772 1.00 64.00 110 GLU A O 1
ATOM 865 N N . ASP A 1 111 ? -14.421 -4.312 31.599 1.00 63.38 111 ASP A N 1
ATOM 866 C CA . ASP A 1 111 ? -15.500 -4.986 32.345 1.00 63.38 111 ASP A CA 1
ATOM 867 C C . ASP A 1 111 ? -15.047 -5.484 33.738 1.00 63.38 111 ASP A C 1
ATOM 869 O O . ASP A 1 111 ? -15.164 -6.651 34.121 1.00 63.38 111 ASP A O 1
ATOM 873 N N . ARG A 1 112 ? -14.483 -4.581 34.544 1.00 66.19 112 ARG A N 1
ATOM 874 C CA . ARG A 1 112 ? -14.136 -4.857 35.941 1.00 66.1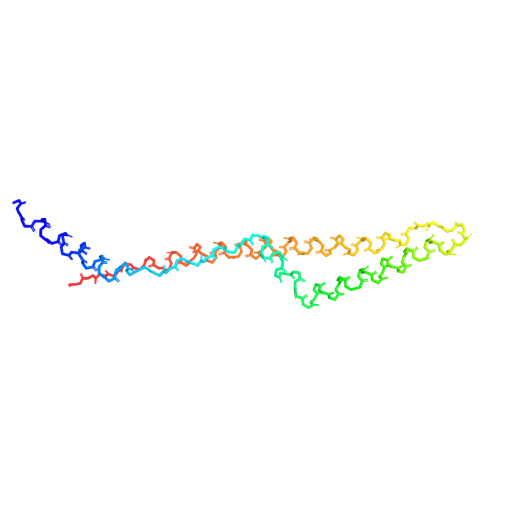9 112 ARG A CA 1
ATOM 875 C C . ARG A 1 112 ? -15.327 -4.517 36.830 1.00 66.19 112 ARG A C 1
ATOM 877 O O . ARG A 1 112 ? -15.576 -3.352 37.124 1.00 66.19 112 ARG A O 1
ATOM 884 N N . MET A 1 113 ? -16.036 -5.542 37.306 1.00 60.50 113 MET A N 1
ATOM 885 C CA . MET A 1 113 ? -17.055 -5.380 38.347 1.00 60.50 113 MET A CA 1
ATOM 886 C C . MET A 1 113 ? -16.403 -4.896 39.645 1.00 60.50 113 MET A C 1
ATOM 888 O O . MET A 1 113 ? -15.620 -5.614 40.267 1.00 60.50 113 MET A O 1
ATOM 892 N N . VAL A 1 114 ? -16.728 -3.672 40.057 1.00 67.38 114 VAL A N 1
ATOM 893 C CA . VAL A 1 114 ? -16.291 -3.115 41.339 1.00 67.38 114 VAL A CA 1
ATOM 894 C C . VAL A 1 114 ? -17.430 -3.289 42.338 1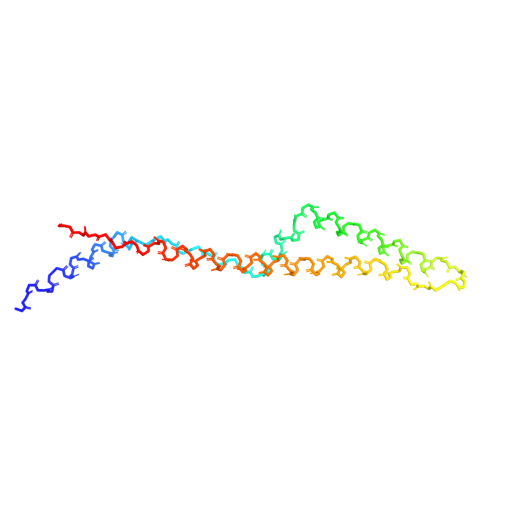.00 67.38 114 VAL A C 1
ATOM 896 O O . VAL A 1 114 ? -18.535 -2.796 42.116 1.00 67.38 114 VAL A O 1
ATOM 899 N N . LYS A 1 115 ? -17.180 -4.021 43.427 1.00 58.12 115 LYS A N 1
ATOM 900 C CA . LYS A 1 115 ? -18.158 -4.198 44.504 1.00 58.12 115 LYS A CA 1
ATOM 901 C C . LYS A 1 115 ? -18.215 -2.903 45.314 1.00 58.12 115 LYS A C 1
ATOM 903 O O . LYS A 1 115 ? -17.259 -2.575 46.011 1.00 58.12 115 LYS A O 1
ATOM 908 N N . VAL A 1 116 ? -19.306 -2.158 45.179 1.00 61.88 116 VAL A N 1
ATOM 909 C CA . VAL A 1 116 ? -19.603 -1.020 46.054 1.00 61.88 116 VAL A CA 1
ATOM 910 C C . VAL A 1 116 ? -20.133 -1.566 47.379 1.00 61.88 116 VAL A C 1
ATOM 912 O O . VAL A 1 116 ? -21.060 -2.376 47.381 1.00 61.88 116 VAL A O 1
ATOM 915 N N . ASN A 1 117 ? -19.451 -1.210 48.468 1.00 41.53 117 ASN A N 1
ATOM 916 C CA . ASN A 1 117 ? -19.723 -1.677 49.828 1.00 41.53 117 ASN A CA 1
ATOM 917 C C . ASN A 1 117 ? -20.638 -0.700 50.567 1.00 41.53 117 ASN A C 1
ATOM 919 O O . ASN A 1 117 ? -20.533 0.513 50.271 1.00 41.53 117 ASN A O 1
#

Foldseek 3Di:
DPPVVVVVVVVVVCCVVVNDPDDDDDDDDDLVNLLVVVCPDPVNVVLVVVLVVQQVVLVCCLVVDPDPDPSCSNVVSVVSVVVSVVCSNVRSVVVNVVVVVVSVVVVVVVPDDDDDD